Protein AF-A0A7C4ESE2-F1 (afdb_monomer_lite)

Secondary structure (DSSP, 8-state):
-HHHHHHHHHHHHHHHHHHHHHHHHHHHHHHHHHHSS-----HHHHS-THHHHHHH-TT-SS-HHHHHHHHHHHHHHHHHHHHHHHHSTT--HHHHHHHHHHHHHHHHHHHHHHHHHHHHHHHS-HHHHHHHHHHHHHHHTS-TT--S---TT---S----PPPP----PPPP-

Organism: NCBI:txid2358

Sequence (174 aa):
MKSVFWKALLVFSLALNVAVAGTVGWRLWRAQQWLGAPPAPEPSALFSGEAKHALQAPDAPFSRREIQEKRSLIQQKKSEILDMIAAHPGDLTPVQQHIDELLNLQRQMETAALARISKIMAQLPEEKRQQFLAIVKNRACRGPGMMGPCEPGRKGPKGRRMGPDPLFKPPAQE

Radius of gyration: 25.89 Å; chains: 1; bounding box: 77×58×52 Å

pLDDT: mean 70.86, std 18.81, range [37.66, 95.25]

Foldseek 3Di:
DVVVVVVVVVVVVVVVVCVVCVVVVVVVVVVVVVVPDDPPPPVCVLDDPPLVCVVVPPPLPCPPVNLVVLVVVLVVLVVVLVVVCVVPPPDCPVVVVSVVVSVVSVVVSVVSVVVVLVVSLVVDDPVSNVVSVVVVVQVVPADVPRPDGPDPPDDDDDPDPPDDDPPDDDDDDD

Structure (mmCIF, N/CA/C/O backbone):
data_AF-A0A7C4ESE2-F1
#
_entry.id   AF-A0A7C4ESE2-F1
#
loop_
_atom_site.group_PDB
_atom_site.id
_atom_site.type_symbol
_atom_site.label_atom_id
_atom_site.label_alt_id
_atom_site.label_comp_id
_atom_site.label_asym_id
_atom_site.label_entity_id
_atom_site.label_seq_id
_atom_site.pdbx_PDB_ins_code
_atom_site.Cartn_x
_atom_site.Cartn_y
_atom_site.Cartn_z
_atom_site.occupancy
_atom_site.B_iso_or_equiv
_atom_site.auth_seq_id
_atom_site.auth_comp_id
_atom_site.auth_asym_id
_atom_site.auth_atom_id
_atom_site.pdbx_PDB_model_num
ATOM 1 N N . MET A 1 1 ? -59.441 -11.727 -1.695 1.00 59.28 1 MET A N 1
ATOM 2 C CA . MET A 1 1 ? -58.159 -12.387 -2.052 1.00 59.28 1 MET A CA 1
ATOM 3 C C . MET A 1 1 ? -57.612 -11.960 -3.420 1.00 59.28 1 MET A C 1
ATOM 5 O O . MET A 1 1 ? -56.441 -11.618 -3.489 1.00 59.28 1 MET A O 1
ATOM 9 N N . LYS A 1 2 ? -58.425 -11.885 -4.489 1.00 71.62 2 LYS A N 1
ATOM 10 C CA . LYS A 1 2 ? -57.963 -11.500 -5.846 1.00 71.62 2 LYS A CA 1
ATOM 11 C C . LYS A 1 2 ? -57.277 -10.120 -5.925 1.00 71.62 2 LYS A C 1
ATOM 13 O O . LYS A 1 2 ? -56.258 -9.986 -6.586 1.00 71.62 2 LYS A O 1
ATOM 18 N N . SER A 1 3 ? -57.778 -9.110 -5.210 1.00 75.88 3 SER A N 1
ATOM 19 C CA . SER A 1 3 ? -57.208 -7.748 -5.216 1.00 75.88 3 SER A CA 1
ATOM 20 C C . SER A 1 3 ? -55.828 -7.639 -4.556 1.00 75.88 3 SER A C 1
ATOM 22 O O . SER A 1 3 ? -55.029 -6.793 -4.945 1.00 75.88 3 SER A O 1
ATOM 24 N N . VAL A 1 4 ? -55.528 -8.497 -3.578 1.00 86.38 4 VAL A N 1
ATOM 25 C CA . VAL A 1 4 ? -54.215 -8.542 -2.913 1.00 86.38 4 VAL A CA 1
ATOM 26 C C . VAL A 1 4 ? -53.180 -9.178 -3.840 1.00 86.38 4 VAL A C 1
ATOM 28 O O . VAL A 1 4 ? -52.067 -8.675 -3.950 1.00 86.38 4 VAL A O 1
ATOM 31 N N . PHE A 1 5 ? -53.578 -10.216 -4.580 1.00 90.69 5 PHE A N 1
ATOM 32 C CA . PHE A 1 5 ? -52.722 -10.875 -5.565 1.00 90.69 5 PHE A CA 1
ATOM 33 C C . PHE A 1 5 ? -52.301 -9.928 -6.700 1.00 90.69 5 PHE A C 1
ATOM 35 O O . PHE A 1 5 ? -51.121 -9.841 -7.017 1.00 90.69 5 PHE A O 1
ATOM 42 N N . TRP A 1 6 ? -53.232 -9.141 -7.252 1.00 92.56 6 TRP A N 1
ATOM 43 C CA . TRP A 1 6 ? -52.911 -8.151 -8.292 1.00 92.56 6 TRP A CA 1
ATOM 44 C C . TRP A 1 6 ? -51.957 -7.055 -7.808 1.00 92.56 6 TRP A C 1
ATOM 46 O O . TRP A 1 6 ? -51.032 -6.681 -8.526 1.00 92.56 6 TRP A O 1
ATOM 56 N N . LYS A 1 7 ? -52.140 -6.570 -6.574 1.00 92.06 7 LYS A N 1
ATOM 57 C CA .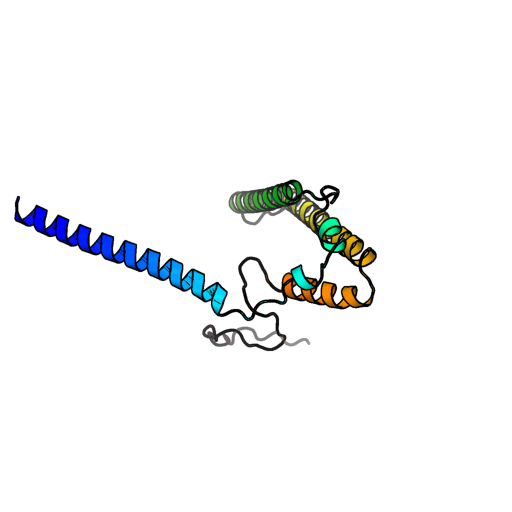 LYS A 1 7 ? -51.220 -5.597 -5.966 1.00 92.06 7 LYS A CA 1
ATOM 58 C C . LYS A 1 7 ? -49.823 -6.193 -5.780 1.00 92.06 7 LYS A C 1
ATOM 60 O O . LYS A 1 7 ? -48.844 -5.540 -6.123 1.00 92.06 7 LYS A O 1
ATOM 65 N N . ALA A 1 8 ? -49.728 -7.436 -5.303 1.00 92.00 8 ALA A N 1
ATOM 66 C CA . ALA A 1 8 ? -48.450 -8.131 -5.155 1.00 92.00 8 ALA A CA 1
ATOM 67 C C . ALA A 1 8 ? -47.745 -8.339 -6.507 1.00 92.00 8 ALA A C 1
ATOM 69 O O . ALA A 1 8 ? -46.546 -8.089 -6.616 1.00 92.00 8 ALA A O 1
ATOM 70 N N . LEU A 1 9 ? -48.494 -8.712 -7.550 1.00 93.56 9 LEU A N 1
ATOM 71 C CA . LEU A 1 9 ? -47.961 -8.900 -8.900 1.00 93.56 9 LEU A CA 1
ATOM 72 C C . LEU A 1 9 ? -47.396 -7.591 -9.483 1.00 93.56 9 LEU A C 1
ATOM 74 O O . LEU A 1 9 ? -46.322 -7.590 -10.083 1.00 93.56 9 LEU A O 1
ATOM 78 N N . LEU A 1 10 ? -48.090 -6.467 -9.267 1.00 93.88 10 LEU A N 1
ATOM 79 C CA . LEU A 1 10 ? -47.642 -5.144 -9.712 1.00 93.88 10 LEU A CA 1
ATOM 80 C C . LEU A 1 10 ? -46.378 -4.681 -8.982 1.00 93.88 10 LEU A C 1
ATOM 82 O O . LEU A 1 10 ? -45.444 -4.206 -9.625 1.00 93.88 10 LEU A O 1
ATOM 86 N N . VAL A 1 11 ? -46.317 -4.856 -7.659 1.00 93.25 11 VAL A N 1
ATOM 87 C CA . VAL A 1 11 ? -45.126 -4.507 -6.868 1.00 93.25 11 VAL A CA 1
ATOM 88 C C . VAL A 1 11 ? -43.927 -5.356 -7.290 1.00 93.25 11 VAL A C 1
ATOM 90 O O . VAL A 1 11 ? -42.827 -4.829 -7.446 1.00 93.25 11 VAL A O 1
ATOM 93 N N . PHE A 1 12 ? -44.138 -6.650 -7.539 1.00 94.06 12 PHE A N 1
ATOM 94 C CA . PHE A 1 12 ? -43.080 -7.550 -7.992 1.00 94.06 12 PHE A CA 1
ATOM 95 C C . PHE A 1 12 ? -42.557 -7.178 -9.387 1.00 94.06 12 PHE A C 1
ATOM 97 O O . PHE A 1 12 ? -41.348 -7.084 -9.588 1.00 94.06 12 PHE A O 1
ATOM 104 N N . SER A 1 13 ? -43.459 -6.890 -10.330 1.00 94.25 13 SER A N 1
ATOM 105 C CA . SER A 1 13 ? -43.109 -6.392 -11.668 1.00 94.25 13 SER A CA 1
ATOM 106 C C . SER A 1 13 ? -42.286 -5.100 -11.600 1.00 94.25 13 SER A C 1
ATOM 108 O O . SER A 1 13 ? -41.257 -4.973 -12.269 1.00 94.25 13 SER A O 1
ATOM 110 N N . LEU A 1 14 ? -42.684 -4.154 -10.745 1.00 95.25 14 LEU A N 1
ATOM 111 C CA . LEU A 1 14 ? -41.966 -2.894 -10.573 1.00 95.25 14 LEU A CA 1
ATOM 112 C C . LEU A 1 14 ? -40.567 -3.110 -9.977 1.00 95.25 14 LEU A C 1
ATOM 114 O O . LEU A 1 14 ? -39.588 -2.575 -10.498 1.00 95.25 14 LEU A O 1
ATOM 118 N N . ALA A 1 15 ? -40.457 -3.927 -8.927 1.00 93.69 15 ALA A N 1
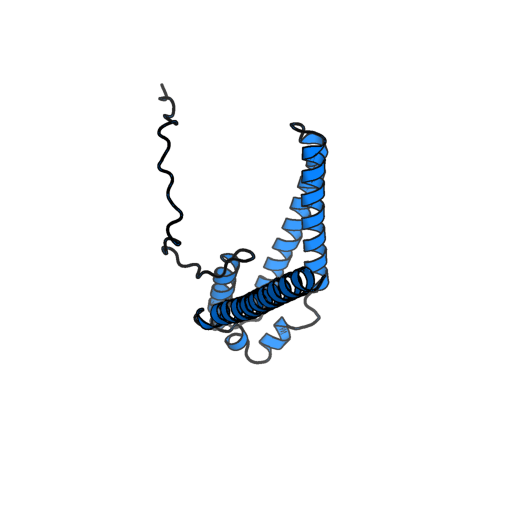ATOM 119 C CA . ALA A 1 15 ? -39.181 -4.243 -8.290 1.00 93.69 15 ALA A CA 1
ATOM 120 C C . ALA A 1 15 ? -38.207 -4.921 -9.265 1.00 93.69 15 ALA A C 1
ATOM 122 O O . ALA A 1 15 ? -37.029 -4.564 -9.310 1.00 93.69 15 ALA A O 1
ATOM 123 N N . LEU A 1 16 ? -38.704 -5.846 -10.093 1.00 94.81 16 LEU A N 1
ATOM 124 C CA . LEU A 1 16 ? -37.897 -6.524 -11.103 1.00 94.81 16 LEU A CA 1
ATOM 125 C C . LEU A 1 16 ? -37.359 -5.538 -12.149 1.00 94.81 16 LEU A C 1
ATOM 127 O O . LEU A 1 16 ? -36.175 -5.574 -12.474 1.00 94.81 16 LEU A O 1
ATOM 131 N N . ASN A 1 17 ? -38.194 -4.614 -12.632 1.00 94.69 17 ASN A N 1
ATOM 132 C CA . ASN A 1 17 ? -37.765 -3.595 -13.591 1.00 94.69 17 ASN A CA 1
ATOM 133 C C . ASN A 1 17 ? -36.701 -2.655 -13.005 1.00 94.69 17 ASN A C 1
ATOM 135 O O . ASN A 1 17 ? -35.705 -2.373 -13.671 1.00 94.69 17 ASN A O 1
ATOM 139 N N . VAL A 1 18 ? -36.860 -2.219 -11.751 1.00 93.62 18 VAL A N 1
ATOM 140 C CA . VAL A 1 18 ? -35.857 -1.383 -11.066 1.00 93.62 18 VAL A CA 1
ATOM 141 C C . VAL A 1 18 ? -34.548 -2.147 -10.867 1.00 93.62 18 VAL A C 1
ATOM 143 O O . VAL A 1 18 ? -33.478 -1.590 -11.107 1.00 93.62 18 VAL A O 1
ATOM 146 N N . ALA A 1 19 ? -34.610 -3.427 -10.492 1.00 92.81 19 ALA A N 1
ATOM 147 C CA . ALA A 1 19 ? -33.423 -4.262 -10.342 1.00 92.81 19 ALA A CA 1
ATOM 148 C C . ALA A 1 19 ? -32.677 -4.421 -11.676 1.00 92.81 19 ALA A C 1
ATOM 150 O O . ALA A 1 19 ? -31.465 -4.211 -11.735 1.00 92.81 19 ALA A O 1
ATOM 151 N N . VAL A 1 20 ? -33.387 -4.721 -12.767 1.00 93.81 20 VAL A N 1
ATOM 152 C CA . VAL A 1 20 ? -32.783 -4.858 -14.102 1.00 93.81 20 VAL A CA 1
ATOM 153 C C . VAL A 1 20 ? -32.185 -3.530 -14.568 1.00 93.81 20 VAL A C 1
ATOM 155 O O . VAL A 1 20 ? -31.016 -3.500 -14.956 1.00 93.81 20 VAL A O 1
ATOM 158 N N . ALA A 1 21 ? -32.924 -2.423 -14.457 1.00 92.00 21 ALA A N 1
ATOM 159 C CA . ALA A 1 21 ? -32.439 -1.093 -14.823 1.00 92.00 21 ALA A CA 1
ATOM 160 C C . ALA A 1 21 ? -31.213 -0.677 -13.995 1.00 92.00 21 ALA A C 1
ATOM 162 O O . ALA A 1 21 ? -30.236 -0.178 -14.550 1.00 92.00 21 ALA A O 1
ATOM 163 N N . GLY A 1 22 ? -31.217 -0.952 -12.688 1.00 90.00 22 GLY A N 1
ATOM 164 C CA . GLY A 1 22 ? -30.077 -0.708 -11.807 1.00 90.00 22 GLY A CA 1
ATOM 165 C C . GLY A 1 22 ? -28.857 -1.547 -12.187 1.00 90.00 22 GLY A C 1
ATOM 166 O O . GLY A 1 22 ? -27.746 -1.028 -12.244 1.00 90.00 22 GLY A O 1
ATOM 167 N N . THR A 1 23 ? -29.049 -2.823 -12.528 1.00 90.69 23 THR A N 1
ATOM 168 C CA . THR A 1 23 ? -27.946 -3.728 -12.891 1.00 90.69 23 THR A CA 1
ATOM 169 C C . THR A 1 23 ? -27.330 -3.358 -14.242 1.00 90.69 23 THR A C 1
ATOM 171 O O . THR A 1 23 ? -26.104 -3.320 -14.383 1.00 90.69 23 THR A O 1
ATOM 174 N N . VAL A 1 24 ? -28.167 -3.051 -15.238 1.00 90.00 24 VAL A N 1
ATOM 175 C CA . VAL A 1 24 ? -27.733 -2.622 -16.575 1.00 90.00 24 VAL A CA 1
ATOM 176 C C . VAL A 1 24 ? -27.100 -1.233 -16.512 1.00 90.00 24 VAL A C 1
ATOM 178 O O . VAL A 1 24 ? -26.008 -1.045 -17.045 1.00 90.00 24 VAL A O 1
ATOM 181 N N . GLY A 1 25 ? -27.716 -0.293 -15.792 1.00 85.88 25 GLY A N 1
ATOM 182 C CA . GLY A 1 25 ? -27.176 1.044 -15.552 1.00 85.88 25 GLY A CA 1
ATOM 183 C C . GLY A 1 25 ? -25.831 1.005 -14.829 1.00 85.88 25 GLY A C 1
ATOM 184 O O . GLY A 1 25 ? -24.887 1.658 -15.263 1.00 85.88 25 GLY A O 1
ATOM 185 N N . TRP A 1 26 ? -25.690 0.166 -13.798 1.00 83.19 26 TRP A N 1
ATOM 186 C CA . TRP A 1 26 ? -24.417 -0.045 -13.107 1.00 83.19 26 TRP A CA 1
ATOM 187 C C . TRP A 1 26 ? -23.356 -0.639 -14.032 1.00 83.19 26 TRP A C 1
ATOM 189 O O . TRP A 1 26 ? -22.213 -0.184 -14.024 1.00 83.19 26 TRP A O 1
ATOM 199 N N . ARG A 1 27 ? -23.706 -1.634 -14.859 1.00 83.69 27 ARG A N 1
ATOM 200 C CA . ARG A 1 27 ? -22.763 -2.208 -15.830 1.00 83.69 27 ARG A CA 1
ATOM 201 C C . ARG A 1 27 ? -22.340 -1.202 -16.893 1.00 83.69 27 ARG A C 1
ATOM 203 O O . ARG A 1 27 ? -21.155 -1.151 -17.198 1.00 83.69 27 ARG A O 1
ATOM 210 N N . LEU A 1 28 ? -23.268 -0.417 -17.433 1.00 81.44 28 LEU A N 1
ATOM 211 C CA . LEU A 1 28 ? -22.978 0.607 -18.438 1.00 81.44 28 LEU A CA 1
ATOM 212 C C . LEU A 1 28 ? -22.137 1.735 -17.852 1.00 81.44 28 LEU A C 1
ATOM 214 O O . LEU A 1 28 ? -21.122 2.093 -18.436 1.00 81.44 28 LEU A O 1
ATOM 218 N N . TRP A 1 29 ? -22.483 2.231 -16.665 1.00 75.62 29 TRP A N 1
ATOM 219 C CA . TRP A 1 29 ? -21.685 3.230 -15.959 1.00 75.62 29 TRP A CA 1
ATOM 220 C C . TRP A 1 29 ? -20.281 2.708 -15.649 1.00 75.62 29 TRP A C 1
ATOM 222 O O . TRP A 1 29 ? -19.286 3.384 -15.915 1.00 75.62 29 TRP A O 1
ATOM 232 N N . ARG A 1 30 ? -20.180 1.460 -15.175 1.00 71.69 30 ARG A N 1
ATOM 233 C CA . ARG A 1 30 ? -18.897 0.792 -14.952 1.00 71.69 30 ARG A CA 1
ATOM 234 C C . ARG A 1 30 ? -18.130 0.591 -16.254 1.00 71.69 30 ARG A C 1
ATOM 236 O O . ARG A 1 30 ? -16.926 0.736 -16.218 1.00 71.69 30 ARG A O 1
ATOM 243 N N . ALA A 1 31 ? -18.765 0.294 -17.384 1.00 66.38 31 ALA A N 1
ATOM 244 C CA . ALA A 1 31 ? -18.086 0.168 -18.677 1.00 66.38 31 ALA A CA 1
ATOM 245 C C . ALA A 1 31 ? -17.637 1.533 -19.232 1.00 66.38 31 ALA A C 1
ATOM 247 O O . ALA A 1 31 ? -16.540 1.665 -19.768 1.00 66.38 31 ALA A O 1
ATOM 248 N N . GLN A 1 32 ? -18.440 2.579 -19.044 1.00 61.72 32 GLN A N 1
ATOM 249 C CA . GLN A 1 32 ? -18.141 3.935 -19.499 1.00 61.72 32 GLN A CA 1
ATOM 250 C C . GLN A 1 32 ? -16.993 4.576 -18.707 1.00 61.72 32 GLN A C 1
ATOM 252 O O . GLN A 1 32 ? -16.196 5.315 -19.284 1.00 61.72 32 GLN A O 1
ATOM 257 N N . GLN A 1 33 ? -16.822 4.218 -17.427 1.00 57.28 33 GLN A N 1
ATOM 258 C CA . GLN A 1 33 ? -15.611 4.552 -16.664 1.00 57.28 33 GLN A CA 1
ATOM 259 C C . GLN A 1 33 ? -14.319 4.017 -17.311 1.00 57.28 33 GLN A C 1
ATOM 261 O O . GLN A 1 33 ? -13.258 4.591 -17.082 1.00 57.28 33 GLN A O 1
ATOM 266 N N . TRP A 1 34 ? -14.391 2.957 -18.125 1.00 50.12 34 TRP A N 1
ATOM 267 C CA . TRP A 1 34 ? -13.229 2.400 -18.833 1.00 50.12 34 TRP A CA 1
ATOM 268 C C . TRP A 1 34 ? -13.044 3.002 -20.229 1.00 50.12 34 TRP A C 1
ATOM 270 O O . TRP A 1 34 ? -11.918 3.070 -20.706 1.00 50.12 34 TRP A O 1
ATOM 280 N N . LEU A 1 35 ? -14.119 3.475 -20.866 1.00 51.62 35 LEU A N 1
ATOM 281 C CA . LEU A 1 35 ? -14.088 4.055 -22.216 1.00 51.62 35 LEU A CA 1
ATOM 282 C C . LEU A 1 35 ? -13.752 5.559 -22.238 1.00 51.62 35 LEU A C 1
ATOM 284 O O . LEU A 1 35 ? -13.316 6.067 -23.264 1.00 51.62 35 LEU A O 1
ATOM 288 N N . GLY A 1 36 ? -13.959 6.279 -21.127 1.00 46.50 36 GLY A N 1
ATOM 289 C CA . GLY A 1 36 ? -13.711 7.726 -21.026 1.00 46.50 36 GLY A CA 1
ATOM 290 C C . GLY A 1 36 ? -12.328 8.126 -20.499 1.00 46.50 36 GLY A C 1
ATOM 291 O O . GLY A 1 36 ? -12.004 9.314 -20.475 1.00 46.50 36 GLY A O 1
ATOM 292 N N . ALA A 1 37 ? -11.509 7.170 -20.058 1.00 47.06 37 ALA A N 1
ATOM 293 C CA . ALA A 1 37 ? -10.121 7.440 -19.712 1.00 47.06 37 ALA A CA 1
ATOM 294 C C . ALA A 1 37 ? -9.278 7.336 -20.993 1.00 47.06 37 ALA A C 1
ATOM 296 O O . ALA A 1 37 ? -9.338 6.290 -21.643 1.00 47.06 37 ALA A O 1
ATOM 297 N N . PRO A 1 38 ? -8.472 8.353 -21.370 1.00 47.41 38 PRO A N 1
ATOM 298 C CA . PRO A 1 38 ? -7.440 8.126 -22.374 1.00 47.41 38 PRO A CA 1
ATOM 299 C C . PRO A 1 38 ? -6.625 6.916 -21.905 1.00 47.41 38 PRO A C 1
ATOM 301 O O . PRO A 1 38 ? -6.338 6.842 -20.700 1.00 47.41 38 PRO A O 1
ATOM 304 N N . PRO A 1 39 ? -6.306 5.952 -22.790 1.00 44.56 39 PRO A N 1
ATOM 305 C CA . PRO A 1 39 ? -5.543 4.785 -22.393 1.00 44.56 39 PRO A CA 1
ATOM 306 C C . PRO A 1 39 ? -4.283 5.303 -21.713 1.00 44.56 39 PRO A C 1
ATOM 308 O O . PRO A 1 39 ? -3.460 5.984 -22.328 1.00 44.56 39 PRO A O 1
ATOM 311 N N . ALA A 1 40 ? -4.171 5.058 -20.404 1.00 47.91 40 ALA A N 1
ATOM 312 C CA . ALA A 1 40 ? -2.912 5.281 -19.723 1.00 47.91 40 ALA A CA 1
ATOM 313 C C . ALA A 1 40 ? -1.878 4.499 -20.538 1.00 47.91 40 ALA A C 1
ATOM 315 O O . ALA A 1 40 ? -2.183 3.349 -20.868 1.00 47.91 40 ALA A O 1
ATOM 316 N N . PRO A 1 41 ? -0.729 5.099 -20.911 1.00 46.00 41 PRO A N 1
ATOM 317 C CA . PRO A 1 41 ? 0.262 4.420 -21.729 1.00 46.00 41 PRO A CA 1
ATOM 318 C C . PRO A 1 41 ? 0.495 3.046 -21.117 1.00 46.00 41 PRO A C 1
ATOM 320 O O . PRO A 1 41 ? 0.883 2.929 -19.949 1.00 46.00 41 PRO A O 1
ATOM 323 N N . GLU A 1 42 ? 0.102 2.023 -21.873 1.00 44.50 42 GLU A N 1
ATOM 324 C CA . GLU A 1 42 ? 0.106 0.648 -21.414 1.00 44.50 42 GLU A CA 1
ATOM 325 C C . GLU A 1 42 ? 1.532 0.357 -20.923 1.00 44.50 42 GLU A C 1
ATOM 327 O O . GLU A 1 42 ? 2.478 0.452 -21.712 1.00 44.50 42 GLU A O 1
ATOM 332 N N . PRO A 1 43 ? 1.740 -0.002 -19.641 1.00 49.31 43 PRO A N 1
ATOM 333 C CA . PRO A 1 43 ? 3.068 -0.396 -19.157 1.00 49.31 43 PRO A CA 1
ATOM 334 C C . PRO A 1 43 ? 3.624 -1.563 -19.994 1.00 49.31 43 PRO A C 1
ATOM 336 O O . PRO A 1 43 ? 4.831 -1.762 -20.086 1.00 49.31 43 PRO A O 1
ATOM 339 N N . SER A 1 44 ? 2.738 -2.302 -20.660 1.00 49.66 44 SER A N 1
ATOM 340 C CA . SER A 1 44 ? 2.999 -3.351 -21.636 1.00 49.66 44 SER A CA 1
ATOM 341 C C . SER A 1 44 ? 3.893 -2.921 -22.802 1.00 49.66 44 SER A C 1
ATOM 343 O O . SER A 1 44 ? 4.585 -3.786 -23.336 1.00 49.66 44 SER A O 1
ATOM 345 N N . ALA A 1 45 ? 3.879 -1.642 -23.195 1.00 48.59 45 ALA A N 1
ATOM 346 C CA . ALA A 1 45 ? 4.698 -1.111 -24.288 1.00 48.59 45 ALA A CA 1
ATOM 347 C C . ALA A 1 45 ? 6.130 -0.770 -23.837 1.00 48.59 45 ALA A C 1
ATOM 349 O O . ALA A 1 45 ? 7.077 -0.897 -24.609 1.00 48.59 45 ALA A O 1
ATOM 350 N N . LEU A 1 46 ? 6.312 -0.407 -22.562 1.00 52.06 46 LEU A N 1
ATOM 351 C CA . LEU A 1 46 ? 7.635 -0.174 -21.971 1.00 52.06 46 LEU A CA 1
ATOM 352 C C . LEU A 1 46 ? 8.437 -1.458 -21.819 1.00 52.06 46 LEU A C 1
ATOM 354 O O . LEU A 1 46 ? 9.640 -1.501 -22.090 1.00 52.06 46 LEU A O 1
ATOM 358 N N . PHE A 1 47 ? 7.743 -2.513 -21.411 1.00 56.12 47 PHE A N 1
ATOM 359 C CA . PHE A 1 47 ? 8.315 -3.821 -21.162 1.00 56.12 47 PHE A CA 1
ATOM 360 C C . PHE A 1 47 ? 8.025 -4.736 -22.358 1.00 56.12 47 PHE A C 1
ATOM 362 O O . PHE A 1 47 ? 7.091 -5.531 -22.350 1.00 56.12 47 PHE A O 1
ATOM 369 N N . SER A 1 48 ? 8.795 -4.598 -23.432 1.00 52.28 48 SER A N 1
ATOM 370 C CA . SER A 1 48 ? 8.825 -5.559 -24.541 1.00 52.28 48 SER A CA 1
ATOM 371 C C . SER A 1 48 ? 9.860 -6.655 -24.241 1.00 52.28 48 SER A C 1
ATOM 373 O O . SER A 1 48 ? 10.961 -6.336 -23.798 1.00 52.28 48 SER A O 1
ATOM 375 N N . GLY A 1 49 ? 9.526 -7.930 -24.471 1.00 61.66 49 GLY A N 1
ATOM 376 C CA . GLY A 1 49 ? 10.472 -9.052 -24.351 1.00 61.66 49 GLY A CA 1
ATOM 377 C C . GLY A 1 49 ? 10.944 -9.364 -22.922 1.00 61.66 49 GLY A C 1
ATOM 378 O O . GLY A 1 49 ? 10.148 -9.397 -21.984 1.00 61.66 49 GLY A O 1
ATOM 379 N N . GLU A 1 50 ? 12.245 -9.601 -22.753 1.00 49.66 50 GLU A N 1
ATOM 380 C CA . GLU A 1 50 ? 12.899 -10.109 -21.531 1.00 49.66 50 GLU A CA 1
ATOM 381 C C . GLU A 1 50 ? 12.609 -9.287 -20.262 1.00 49.66 50 GLU A C 1
ATOM 383 O O . GLU A 1 50 ? 12.474 -9.844 -19.172 1.00 49.66 50 GLU A O 1
ATOM 388 N N . ALA A 1 51 ? 12.388 -7.975 -20.390 1.00 51.94 51 ALA A N 1
ATOM 389 C CA . ALA A 1 51 ? 12.020 -7.118 -19.262 1.00 51.94 51 ALA A CA 1
ATOM 390 C C . ALA A 1 51 ? 10.647 -7.483 -18.658 1.00 51.94 51 ALA A C 1
ATOM 392 O O . ALA A 1 51 ? 10.461 -7.390 -17.446 1.00 51.94 51 ALA A O 1
ATOM 393 N N . LYS A 1 52 ? 9.684 -7.957 -19.467 1.00 55.06 52 LYS A N 1
ATOM 394 C CA . LYS A 1 52 ? 8.395 -8.478 -18.965 1.00 55.06 52 LYS A CA 1
ATOM 395 C C . LYS A 1 52 ? 8.600 -9.740 -18.130 1.00 55.06 52 LYS A C 1
ATOM 397 O O . LYS A 1 52 ? 7.947 -9.881 -17.098 1.00 55.06 52 LYS A O 1
ATOM 402 N N . HIS A 1 53 ? 9.514 -10.612 -18.552 1.00 52.38 53 HIS A N 1
ATOM 403 C CA . HIS A 1 53 ? 9.862 -11.829 -17.822 1.00 52.38 53 HIS A CA 1
ATOM 404 C C . HIS A 1 53 ? 10.618 -11.518 -16.528 1.00 52.38 53 HIS A C 1
ATOM 406 O O . HIS A 1 53 ? 10.288 -12.103 -15.507 1.00 52.38 53 HIS A O 1
ATOM 412 N N . ALA A 1 54 ? 11.517 -10.530 -16.511 1.00 52.03 54 ALA A N 1
ATOM 413 C CA . ALA A 1 54 ? 12.186 -10.076 -15.287 1.00 52.03 54 ALA A CA 1
ATOM 414 C C . ALA A 1 54 ? 11.218 -9.435 -14.266 1.00 52.03 54 ALA A C 1
ATOM 416 O O . ALA A 1 54 ? 11.383 -9.585 -13.056 1.00 52.03 54 ALA A O 1
ATOM 417 N N . LEU A 1 55 ? 10.162 -8.761 -14.739 1.00 53.03 55 LEU A N 1
ATOM 418 C CA . LEU A 1 55 ? 9.106 -8.184 -13.893 1.00 53.03 55 LEU A CA 1
ATOM 419 C C . LEU A 1 55 ? 8.076 -9.203 -13.386 1.00 53.03 55 LEU A C 1
ATOM 421 O O . LEU A 1 55 ? 7.465 -8.967 -12.336 1.00 53.03 55 LEU A O 1
ATOM 425 N N . GLN A 1 56 ? 7.864 -10.290 -14.132 1.00 50.94 56 GLN A N 1
ATOM 426 C CA . GLN A 1 56 ? 6.979 -11.408 -13.780 1.00 50.94 56 GLN A CA 1
ATOM 427 C C . GLN A 1 56 ? 7.723 -12.597 -13.161 1.00 50.94 56 GLN A C 1
ATOM 429 O O . GLN A 1 56 ? 7.071 -13.567 -12.777 1.00 50.94 56 GLN A O 1
ATOM 434 N N . ALA A 1 57 ? 9.052 -12.522 -13.050 1.00 48.16 57 ALA A N 1
ATOM 435 C CA . ALA A 1 57 ? 9.877 -13.590 -12.515 1.00 48.16 57 ALA A CA 1
ATOM 436 C C . ALA A 1 57 ? 9.385 -13.981 -11.107 1.00 48.16 57 ALA A C 1
ATOM 438 O O . ALA A 1 57 ? 9.219 -13.098 -10.255 1.00 48.16 57 ALA A O 1
ATOM 439 N N . PRO A 1 58 ? 9.159 -15.283 -10.849 1.00 47.53 58 PRO A N 1
ATOM 440 C CA . PRO A 1 58 ? 8.765 -15.801 -9.538 1.00 47.53 58 PRO A CA 1
ATOM 441 C C . PRO A 1 58 ? 9.748 -15.432 -8.418 1.00 47.53 58 PRO A C 1
ATOM 443 O O . PRO A 1 58 ? 9.341 -15.337 -7.265 1.00 47.53 58 PRO A O 1
ATOM 446 N N . ASP A 1 59 ? 11.004 -15.138 -8.772 1.00 46.53 59 ASP A N 1
ATOM 447 C CA . ASP A 1 59 ? 1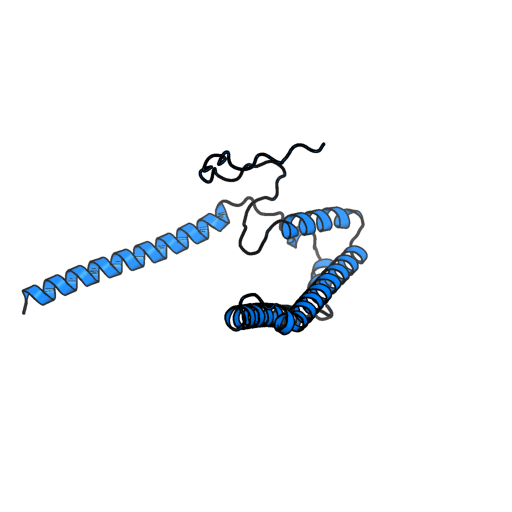2.100 -14.766 -7.865 1.00 46.53 59 ASP A CA 1
ATOM 448 C C . ASP A 1 59 ? 12.075 -13.296 -7.415 1.00 46.53 59 ASP A C 1
ATOM 450 O O . ASP A 1 59 ? 13.065 -12.754 -6.910 1.00 46.53 59 ASP A O 1
ATOM 454 N N . ALA A 1 60 ? 10.954 -12.594 -7.602 1.00 51.44 60 ALA A N 1
ATOM 455 C CA . ALA A 1 60 ? 10.729 -11.358 -6.872 1.00 51.44 60 ALA A CA 1
ATOM 456 C C . ALA A 1 60 ? 10.610 -11.721 -5.377 1.00 51.44 60 ALA A C 1
ATOM 458 O O . ALA A 1 60 ? 9.640 -12.385 -5.012 1.00 51.44 60 ALA A O 1
ATOM 459 N N . PRO A 1 61 ? 11.512 -11.252 -4.489 1.00 49.38 61 PRO A N 1
ATOM 460 C CA . PRO A 1 61 ? 11.519 -11.595 -3.056 1.00 49.38 61 PRO A CA 1
ATOM 461 C C . PRO A 1 61 ? 10.331 -10.995 -2.275 1.00 49.38 61 PRO A C 1
ATOM 463 O O . PRO A 1 61 ? 10.386 -10.857 -1.066 1.00 49.38 61 PRO A O 1
ATOM 466 N N . PHE A 1 62 ? 9.280 -10.589 -2.987 1.00 57.34 62 PHE A N 1
ATOM 467 C CA . PHE A 1 62 ? 8.028 -10.026 -2.512 1.00 57.34 62 PHE A CA 1
ATOM 468 C C . PHE A 1 62 ? 6.908 -10.671 -3.327 1.00 57.34 62 PHE A C 1
ATOM 470 O O . PHE A 1 62 ? 6.424 -10.119 -4.327 1.00 57.34 62 PHE A O 1
ATOM 477 N N . SER A 1 63 ? 6.532 -11.886 -2.929 1.00 63.44 63 SER A N 1
ATOM 478 C CA . SER A 1 63 ? 5.389 -12.582 -3.513 1.00 63.44 63 SER A CA 1
ATOM 479 C C . SER A 1 63 ? 4.140 -11.716 -3.343 1.00 63.44 63 SER A C 1
ATOM 481 O O . SER A 1 63 ? 3.965 -11.038 -2.328 1.00 63.44 63 SER A O 1
ATOM 483 N N . ARG A 1 64 ? 3.228 -11.731 -4.325 1.00 66.75 64 ARG A N 1
ATOM 484 C CA . ARG A 1 64 ? 1.938 -11.021 -4.203 1.00 66.75 64 ARG A CA 1
ATOM 485 C C . ARG A 1 64 ? 1.209 -11.385 -2.904 1.00 66.75 64 ARG A C 1
ATOM 487 O O . ARG A 1 64 ? 0.529 -10.528 -2.350 1.00 66.75 64 ARG A O 1
ATOM 494 N N . ARG A 1 65 ? 1.398 -12.622 -2.427 1.00 72.69 65 ARG A N 1
ATOM 495 C CA . ARG A 1 65 ? 0.862 -13.121 -1.155 1.00 72.69 65 ARG A CA 1
ATOM 496 C C . ARG A 1 65 ? 1.431 -12.368 0.043 1.00 72.69 65 ARG A C 1
ATOM 498 O O . ARG A 1 65 ? 0.656 -11.831 0.815 1.00 72.69 65 ARG A O 1
ATOM 505 N N . GLU A 1 66 ? 2.746 -12.194 0.118 1.00 74.81 66 GLU A N 1
ATOM 506 C CA . GLU A 1 66 ? 3.398 -11.486 1.228 1.00 74.81 66 GLU A CA 1
ATOM 507 C C . GLU A 1 66 ? 2.974 -10.007 1.306 1.00 74.81 66 GLU A C 1
ATOM 509 O O . GLU A 1 66 ? 2.720 -9.473 2.384 1.00 74.81 66 GLU A O 1
ATOM 514 N N . ILE A 1 67 ? 2.822 -9.330 0.159 1.00 76.44 67 ILE A N 1
ATOM 515 C CA . ILE A 1 67 ? 2.288 -7.954 0.128 1.00 76.44 67 ILE A CA 1
ATOM 516 C C . ILE A 1 67 ? 0.842 -7.925 0.626 1.00 76.44 67 ILE A C 1
ATOM 518 O O . ILE A 1 67 ? 0.443 -6.995 1.326 1.00 76.44 67 ILE A O 1
ATOM 522 N N . GLN A 1 68 ? 0.040 -8.909 0.226 1.00 78.94 68 GLN A N 1
ATOM 523 C CA . GLN A 1 68 ? -1.357 -8.996 0.623 1.00 78.94 68 GLN A CA 1
ATOM 524 C C . GLN A 1 68 ? -1.491 -9.285 2.124 1.00 78.94 68 GLN A C 1
ATOM 526 O O . GLN A 1 68 ? -2.282 -8.615 2.780 1.00 78.94 68 GLN A O 1
ATOM 531 N N . GLU A 1 69 ? -0.667 -10.180 2.664 1.00 84.38 69 GLU A N 1
ATOM 532 C CA . GLU A 1 69 ? -0.588 -10.511 4.091 1.00 84.38 69 GLU A CA 1
ATOM 533 C C . GLU A 1 69 ? -0.150 -9.306 4.932 1.00 84.38 69 GLU A C 1
ATOM 535 O O . GLU A 1 69 ? -0.808 -8.950 5.910 1.00 84.38 69 GLU A O 1
ATOM 540 N N . LYS A 1 70 ? 0.904 -8.589 4.517 1.00 82.81 70 LYS A N 1
ATOM 541 C CA . LYS A 1 70 ? 1.328 -7.357 5.207 1.00 82.81 70 LYS A CA 1
ATOM 542 C C . LYS A 1 70 ? 0.251 -6.275 5.151 1.00 82.81 70 LYS A C 1
ATOM 544 O O . LYS A 1 70 ? 0.025 -5.577 6.136 1.00 82.81 70 LYS A O 1
ATOM 549 N N . ARG A 1 71 ? -0.477 -6.157 4.033 1.00 84.25 71 ARG A N 1
ATOM 550 C CA . ARG A 1 71 ? -1.620 -5.235 3.926 1.00 84.25 71 ARG A CA 1
ATOM 551 C C . ARG A 1 71 ? -2.767 -5.618 4.854 1.00 84.25 71 ARG A C 1
ATOM 553 O O . ARG A 1 71 ? -3.336 -4.716 5.462 1.00 84.25 71 ARG A O 1
ATOM 560 N N . SER A 1 72 ? -3.114 -6.901 4.968 1.00 86.44 72 SER A N 1
ATOM 561 C CA . SER A 1 72 ? -4.152 -7.337 5.911 1.00 86.44 72 SER A CA 1
ATOM 562 C C . SER A 1 72 ? -3.732 -7.087 7.355 1.00 86.44 72 SER A C 1
ATOM 564 O O . SER A 1 72 ? -4.531 -6.551 8.113 1.00 86.44 72 SER A O 1
ATOM 566 N N . LEU A 1 73 ? -2.470 -7.354 7.704 1.00 87.25 73 LEU A N 1
ATOM 567 C CA . LEU A 1 73 ? -1.930 -7.072 9.037 1.00 87.25 73 LEU A CA 1
ATOM 568 C C . LEU A 1 73 ? -1.985 -5.577 9.377 1.00 87.25 73 LEU A C 1
ATOM 570 O O . LEU A 1 73 ? -2.406 -5.208 10.467 1.00 87.25 73 LEU A O 1
ATOM 574 N N . ILE A 1 74 ? -1.634 -4.701 8.429 1.00 87.94 74 ILE A N 1
ATOM 575 C CA . ILE A 1 74 ? -1.757 -3.245 8.599 1.00 87.94 74 ILE A CA 1
ATOM 576 C C . ILE A 1 74 ? -3.214 -2.832 8.840 1.00 87.94 74 ILE A C 1
ATOM 578 O O . ILE A 1 74 ? -3.466 -1.967 9.676 1.00 87.94 74 ILE A O 1
ATOM 582 N N . GLN A 1 75 ? -4.173 -3.407 8.108 1.00 87.88 75 GLN A N 1
ATOM 583 C CA . GLN A 1 75 ? -5.593 -3.089 8.300 1.00 87.88 75 GLN A CA 1
ATOM 584 C C . GLN A 1 75 ? -6.100 -3.576 9.656 1.00 87.88 75 GLN A C 1
ATOM 586 O O . GLN A 1 75 ? -6.779 -2.827 10.351 1.00 87.88 75 GLN A O 1
ATOM 591 N N . GLN A 1 76 ? -5.709 -4.783 10.056 1.00 89.19 76 GLN A N 1
ATOM 592 C CA . GLN A 1 76 ? -6.057 -5.344 11.354 1.00 89.19 76 GLN A CA 1
ATOM 593 C C . GLN A 1 76 ? -5.478 -4.509 12.506 1.00 89.19 76 GLN A C 1
ATOM 595 O O . GLN A 1 76 ? -6.195 -4.144 13.430 1.00 89.19 76 GLN A O 1
ATOM 600 N N . LYS A 1 77 ? -4.203 -4.112 12.431 1.00 87.25 77 LYS A N 1
ATOM 601 C CA . LYS A 1 77 ? -3.593 -3.247 13.453 1.00 87.25 77 LYS A CA 1
ATOM 602 C C . LYS A 1 77 ? -4.268 -1.880 13.530 1.00 87.25 77 LYS A C 1
ATOM 604 O O . LYS A 1 77 ? -4.427 -1.339 14.618 1.00 87.25 77 LYS A O 1
ATOM 609 N N . LYS A 1 78 ? -4.711 -1.326 12.395 1.00 89.00 78 LYS A N 1
ATOM 610 C CA . LYS A 1 78 ? -5.498 -0.085 12.381 1.00 89.00 78 LYS A CA 1
ATOM 611 C C . LYS A 1 78 ? -6.844 -0.246 13.083 1.00 89.00 78 LYS A C 1
ATOM 613 O O . LYS A 1 78 ? -7.212 0.662 13.818 1.00 89.00 78 LYS A O 1
ATOM 618 N N . SER A 1 79 ? -7.561 -1.353 12.878 1.00 90.12 79 SER A N 1
ATOM 619 C CA . SER A 1 79 ? -8.811 -1.593 13.610 1.00 90.12 79 SER A CA 1
ATOM 620 C C . SER A 1 79 ? -8.560 -1.796 15.102 1.00 90.12 79 SER A C 1
ATOM 622 O O . SER A 1 79 ? -9.217 -1.143 15.897 1.00 90.12 79 SER A O 1
ATOM 624 N N . GLU A 1 80 ? -7.543 -2.578 15.483 1.00 88.44 80 GLU A N 1
ATOM 625 C CA . GLU A 1 80 ? -7.171 -2.782 16.894 1.00 88.44 80 GLU A CA 1
ATOM 626 C C . GLU A 1 80 ? -6.845 -1.456 17.602 1.00 88.44 80 GLU A C 1
ATOM 628 O O . GLU A 1 80 ? -7.293 -1.216 18.719 1.00 88.44 80 GLU A O 1
ATOM 633 N N . ILE A 1 81 ? -6.106 -0.561 16.936 1.00 89.00 81 ILE A N 1
ATOM 634 C CA . ILE A 1 81 ? -5.820 0.796 17.429 1.00 89.00 81 ILE A CA 1
ATOM 635 C C . ILE A 1 81 ? -7.111 1.584 17.665 1.00 89.00 81 ILE A C 1
ATOM 637 O O . ILE A 1 81 ? -7.247 2.227 18.703 1.00 89.00 81 ILE A O 1
ATOM 641 N N . LEU A 1 82 ? -8.060 1.538 16.727 1.00 90.56 82 LEU A N 1
ATOM 642 C CA . LEU A 1 82 ? -9.340 2.234 16.874 1.00 90.56 82 LEU A CA 1
ATOM 643 C C . LEU A 1 82 ? -10.175 1.657 18.022 1.00 90.56 82 LEU A C 1
ATOM 645 O O . LEU A 1 82 ? -10.762 2.428 18.778 1.00 90.56 82 LEU A O 1
ATOM 649 N N . ASP A 1 83 ? -10.178 0.335 18.187 1.00 90.06 83 ASP A N 1
ATOM 650 C CA . ASP A 1 83 ? -10.892 -0.340 19.272 1.00 90.06 83 ASP A CA 1
ATOM 651 C C . ASP A 1 83 ? -10.298 0.028 20.643 1.00 90.06 83 ASP A C 1
ATOM 653 O O . ASP A 1 83 ? -11.037 0.315 21.584 1.00 90.06 83 ASP A O 1
ATOM 657 N N . MET A 1 84 ? -8.968 0.114 20.756 1.00 87.06 84 MET A N 1
ATOM 658 C CA . MET A 1 84 ? -8.305 0.553 21.991 1.00 87.06 84 MET A CA 1
ATOM 659 C C . MET A 1 84 ? -8.543 2.033 22.299 1.00 87.06 84 MET A C 1
ATOM 661 O O . MET A 1 84 ? -8.762 2.381 23.457 1.00 87.06 84 MET A O 1
ATOM 665 N N . ILE A 1 85 ? -8.554 2.903 21.283 1.00 88.69 85 ILE A N 1
ATOM 666 C CA . ILE A 1 85 ? -8.914 4.320 21.457 1.00 88.69 85 ILE A CA 1
ATOM 667 C C . ILE A 1 85 ? -10.368 4.447 21.928 1.00 88.69 85 ILE A C 1
ATOM 669 O O . ILE A 1 85 ? -10.668 5.282 22.780 1.00 88.69 85 ILE A O 1
ATOM 673 N N . ALA A 1 86 ? -11.273 3.620 21.397 1.00 89.50 86 ALA A N 1
ATOM 674 C CA . ALA A 1 86 ? -12.666 3.593 21.831 1.00 89.50 86 ALA A CA 1
ATOM 675 C C . ALA A 1 86 ? -12.816 3.087 23.277 1.00 89.50 86 ALA A C 1
ATOM 677 O O . ALA A 1 86 ? -13.663 3.595 24.010 1.00 89.50 86 ALA A O 1
ATOM 678 N N . ALA A 1 87 ? -11.991 2.122 23.698 1.00 88.69 87 ALA A N 1
ATOM 679 C CA . ALA A 1 87 ? -11.975 1.599 25.065 1.00 88.69 87 ALA A CA 1
ATOM 680 C C . ALA A 1 87 ? -11.363 2.579 26.086 1.00 88.69 87 ALA A C 1
ATOM 682 O O . ALA A 1 87 ? -11.819 2.637 27.229 1.00 88.69 87 ALA A O 1
ATOM 683 N N . HIS A 1 88 ? -10.360 3.364 25.677 1.00 85.06 88 HIS A N 1
ATOM 684 C CA . HIS A 1 88 ? -9.627 4.302 26.533 1.00 85.06 88 HIS A CA 1
ATOM 685 C C . HIS A 1 88 ? -9.539 5.703 25.900 1.00 85.06 88 HIS A C 1
ATOM 687 O O . HIS A 1 88 ? -8.471 6.137 25.458 1.00 85.06 88 HIS A O 1
ATOM 693 N N . PRO A 1 89 ? -10.655 6.452 25.840 1.00 83.81 89 PRO A 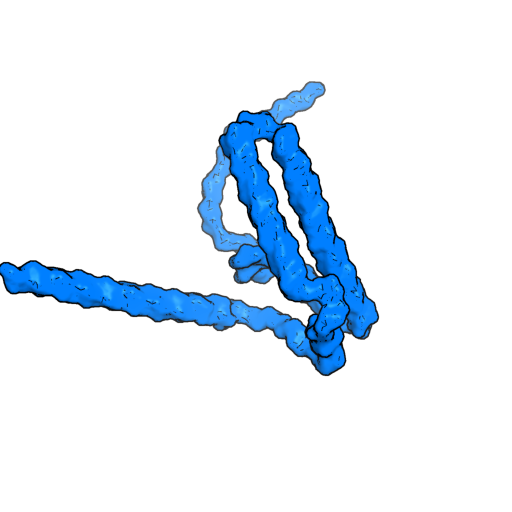N 1
ATOM 694 C CA . PRO A 1 89 ? -10.664 7.765 25.212 1.00 83.81 89 PRO A CA 1
ATOM 695 C C . PRO A 1 89 ? -9.772 8.750 25.981 1.00 83.81 89 PRO A C 1
ATOM 697 O O . PRO A 1 89 ? -9.982 9.006 27.164 1.00 83.81 89 PRO A O 1
ATOM 700 N N . GLY A 1 90 ? -8.793 9.334 25.288 1.00 82.88 90 GLY A N 1
ATOM 701 C CA . GLY A 1 90 ? -7.884 10.345 25.843 1.00 82.88 90 GLY A CA 1
ATOM 702 C C . GLY A 1 90 ? -6.584 9.798 26.440 1.00 82.88 90 GLY A C 1
ATOM 703 O O . GLY A 1 90 ? -5.686 10.594 26.703 1.00 82.88 90 GLY A O 1
ATOM 704 N N . ASP A 1 91 ? -6.443 8.476 26.582 1.00 86.94 91 ASP A N 1
ATOM 705 C CA . ASP A 1 91 ? -5.183 7.833 26.965 1.00 86.94 91 ASP A CA 1
ATOM 706 C C . ASP A 1 91 ? -4.615 7.028 25.790 1.00 86.94 91 ASP A C 1
ATOM 708 O O . ASP A 1 91 ? -5.131 5.979 25.407 1.00 86.94 91 ASP A O 1
ATOM 712 N N . LEU A 1 92 ? -3.539 7.544 25.194 1.00 85.56 92 LEU A N 1
ATOM 713 C CA . LEU A 1 92 ? -2.856 6.903 24.066 1.00 85.56 92 LEU A CA 1
ATOM 714 C C . LEU A 1 92 ? -1.719 5.973 24.508 1.00 85.56 92 LEU A C 1
ATOM 716 O O . LEU A 1 92 ? -1.193 5.227 23.684 1.00 85.56 92 LEU A O 1
ATOM 720 N N . THR A 1 93 ? -1.367 5.969 25.795 1.00 87.69 93 THR A N 1
ATOM 721 C CA . THR A 1 93 ? -0.314 5.117 26.364 1.00 87.69 93 THR A CA 1
ATOM 722 C C . THR A 1 93 ? -0.498 3.627 26.040 1.00 87.69 93 THR A C 1
ATOM 724 O O . THR A 1 93 ? 0.468 3.017 25.577 1.00 87.69 93 THR A O 1
ATOM 727 N N . PRO A 1 94 ? -1.699 3.019 26.181 1.00 82.69 94 PRO A N 1
ATOM 728 C CA . PRO A 1 94 ? -1.894 1.607 25.830 1.00 82.69 94 PRO A CA 1
ATOM 729 C C . PRO A 1 94 ? -1.828 1.345 24.318 1.00 82.69 94 PRO A C 1
ATOM 731 O O . PRO A 1 94 ? -1.587 0.220 23.887 1.00 82.69 94 PRO A O 1
ATOM 734 N N . VAL A 1 95 ? -2.017 2.379 23.496 1.00 87.94 95 VAL A N 1
ATOM 735 C CA . VAL A 1 95 ? -2.076 2.272 22.031 1.00 87.94 95 VAL A CA 1
ATOM 736 C C . VAL A 1 95 ? -0.699 2.498 21.392 1.00 87.94 95 VAL A C 1
ATOM 738 O O . VAL A 1 95 ? -0.456 2.062 20.265 1.00 87.94 95 VAL A O 1
ATOM 741 N N . GLN A 1 96 ? 0.227 3.133 22.116 1.00 88.06 96 GLN A N 1
ATOM 742 C CA . GLN A 1 96 ? 1.537 3.557 21.619 1.00 88.06 96 GLN A CA 1
ATOM 743 C C . GLN A 1 96 ? 2.334 2.404 20.990 1.00 88.06 96 GLN A C 1
ATOM 745 O O . GLN A 1 96 ? 2.818 2.524 19.866 1.00 88.06 96 GLN A O 1
ATOM 750 N N . GLN A 1 97 ? 2.384 1.249 21.660 1.00 88.00 97 GLN A N 1
ATOM 751 C CA . GLN A 1 97 ? 3.086 0.070 21.147 1.00 88.00 97 GLN A CA 1
ATOM 752 C C . GLN A 1 97 ? 2.486 -0.430 19.820 1.00 88.00 97 GLN A C 1
ATOM 754 O O . GLN A 1 97 ? 3.217 -0.778 18.893 1.00 88.00 97 GLN A O 1
ATOM 759 N N . HIS A 1 98 ? 1.157 -0.421 19.684 1.00 85.94 98 HIS A N 1
ATOM 760 C CA . HIS A 1 98 ? 0.496 -0.841 18.445 1.00 85.94 98 HIS A CA 1
ATOM 761 C C . HIS A 1 98 ? 0.744 0.145 17.297 1.00 85.94 98 HIS A C 1
ATOM 763 O O . HIS A 1 98 ? 0.841 -0.270 16.139 1.00 85.94 98 HIS A O 1
ATOM 769 N N . ILE A 1 99 ? 0.871 1.440 17.602 1.00 88.56 99 ILE A N 1
ATOM 770 C CA . ILE A 1 99 ? 1.255 2.462 16.622 1.00 88.56 99 ILE A CA 1
ATOM 771 C C . ILE A 1 99 ? 2.679 2.204 16.120 1.00 88.56 99 ILE A C 1
ATOM 773 O O . ILE A 1 99 ? 2.901 2.212 14.909 1.00 88.56 99 ILE A O 1
ATOM 777 N N . ASP A 1 100 ? 3.625 1.916 17.012 1.00 90.81 100 ASP A N 1
ATOM 778 C CA . ASP A 1 100 ? 5.012 1.632 16.629 1.00 90.81 100 ASP A CA 1
ATOM 779 C C . ASP A 1 100 ? 5.118 0.377 15.751 1.00 90.81 100 ASP A C 1
ATOM 781 O O . ASP A 1 100 ? 5.801 0.378 14.721 1.00 90.81 100 ASP A O 1
ATOM 785 N N . GLU A 1 101 ? 4.377 -0.679 16.095 1.00 88.94 101 GLU A N 1
ATOM 786 C CA . GLU A 1 101 ? 4.270 -1.891 15.276 1.00 88.94 101 GLU A CA 1
ATOM 787 C C . GLU A 1 101 ? 3.678 -1.596 13.889 1.00 88.94 101 GLU A C 1
ATOM 789 O O . GLU A 1 101 ? 4.205 -2.054 12.869 1.00 88.94 101 GLU A O 1
ATOM 794 N N . LEU A 1 102 ? 2.614 -0.788 13.828 1.00 88.75 102 LEU A N 1
ATOM 795 C CA . LEU A 1 102 ? 1.994 -0.365 12.574 1.00 88.75 102 LEU A CA 1
ATOM 796 C C . LEU A 1 102 ? 2.980 0.415 11.691 1.00 88.75 102 LEU A C 1
ATOM 798 O O . LEU A 1 102 ? 3.061 0.161 10.484 1.00 88.75 102 LEU A O 1
ATOM 802 N N . LEU A 1 103 ? 3.733 1.350 12.273 1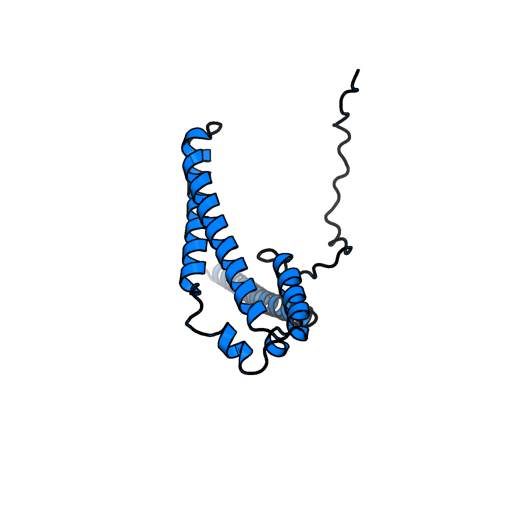.00 90.38 103 LEU A N 1
ATOM 803 C CA . LEU A 1 103 ? 4.743 2.136 11.563 1.00 90.38 103 LEU A CA 1
ATOM 804 C C . LEU A 1 103 ? 5.893 1.259 11.068 1.00 90.38 103 LEU A C 1
ATOM 806 O O . LEU A 1 103 ? 6.373 1.447 9.949 1.00 90.38 103 LEU A O 1
ATOM 810 N N . ASN A 1 104 ? 6.310 0.268 11.856 1.00 91.12 104 ASN A N 1
ATOM 811 C CA . ASN A 1 104 ? 7.337 -0.680 11.441 1.00 91.12 104 ASN A CA 1
ATOM 812 C C . ASN A 1 104 ? 6.877 -1.517 10.235 1.00 91.12 104 ASN A C 1
ATOM 814 O O . ASN A 1 104 ? 7.608 -1.638 9.250 1.00 91.12 104 ASN A O 1
ATOM 818 N N . LEU A 1 105 ? 5.641 -2.027 10.256 1.00 86.81 105 LEU A N 1
ATOM 819 C CA . LEU A 1 105 ? 5.062 -2.768 9.128 1.00 86.81 105 LEU A CA 1
ATOM 820 C C . LEU A 1 105 ? 4.975 -1.914 7.854 1.00 86.81 105 LEU A C 1
ATOM 822 O O . LEU A 1 105 ? 5.314 -2.384 6.764 1.00 86.81 105 LEU A O 1
ATOM 826 N N . GLN A 1 106 ? 4.558 -0.652 7.981 1.00 87.12 106 GLN A N 1
ATOM 827 C CA . GLN A 1 106 ? 4.517 0.285 6.854 1.00 87.12 106 GLN A CA 1
ATOM 828 C C . GLN A 1 106 ? 5.915 0.559 6.299 1.00 87.12 106 GLN A C 1
ATOM 830 O O . GLN A 1 106 ? 6.125 0.430 5.092 1.00 87.12 106 GLN A O 1
ATOM 835 N N . ARG A 1 107 ? 6.889 0.834 7.175 1.00 89.81 107 ARG A N 1
ATOM 836 C CA . ARG A 1 107 ? 8.287 1.053 6.790 1.00 89.81 107 ARG A CA 1
ATOM 837 C C . ARG A 1 107 ? 8.840 -0.139 6.015 1.00 89.81 107 ARG A C 1
ATOM 839 O O . ARG A 1 107 ? 9.395 0.045 4.937 1.00 89.81 107 ARG A O 1
ATOM 846 N N . GLN A 1 108 ? 8.639 -1.361 6.509 1.00 86.12 108 GLN A N 1
ATOM 847 C CA . GLN A 1 108 ? 9.090 -2.575 5.820 1.00 86.12 108 GLN A CA 1
ATOM 848 C C . GLN A 1 108 ? 8.491 -2.698 4.414 1.00 86.12 108 GLN A C 1
ATOM 850 O O . GLN A 1 108 ? 9.199 -3.045 3.467 1.00 86.12 108 GLN A O 1
ATOM 855 N N . MET A 1 109 ? 7.198 -2.398 4.260 1.00 83.44 109 MET A N 1
ATOM 856 C CA . MET A 1 109 ? 6.545 -2.405 2.952 1.00 83.44 109 MET A CA 1
ATOM 857 C C . MET A 1 109 ? 7.102 -1.339 2.003 1.00 83.44 109 MET A C 1
ATOM 859 O O . MET A 1 109 ? 7.296 -1.619 0.819 1.00 83.44 109 MET A O 1
ATOM 863 N N . GLU A 1 110 ? 7.354 -0.129 2.493 1.00 85.38 110 GLU A N 1
ATOM 864 C CA . GLU A 1 110 ? 7.901 0.961 1.684 1.00 85.38 110 GLU A CA 1
ATOM 865 C C . GLU A 1 110 ? 9.340 0.682 1.257 1.00 85.38 110 GLU A C 1
ATOM 867 O O . GLU A 1 110 ? 9.660 0.778 0.070 1.00 85.38 110 GLU A O 1
ATOM 872 N N . THR A 1 111 ? 10.194 0.252 2.189 1.00 86.50 111 THR A N 1
ATOM 873 C CA . THR A 1 111 ? 11.581 -0.127 1.896 1.00 86.50 111 THR A CA 1
ATOM 874 C C . THR A 1 111 ? 11.633 -1.231 0.845 1.00 86.50 111 THR A C 1
ATOM 876 O O . THR A 1 111 ? 12.403 -1.149 -0.111 1.00 86.50 111 THR A O 1
ATOM 879 N N . ALA A 1 112 ? 10.761 -2.229 0.957 1.00 82.38 112 ALA A N 1
ATOM 880 C CA . ALA A 1 112 ? 10.643 -3.292 -0.027 1.00 82.38 112 ALA A CA 1
ATOM 881 C C . ALA A 1 112 ? 10.190 -2.814 -1.411 1.00 82.38 112 ALA A C 1
ATOM 883 O O . ALA A 1 112 ? 10.728 -3.244 -2.436 1.00 82.38 112 ALA A O 1
ATOM 884 N N . ALA A 1 113 ? 9.203 -1.917 -1.456 1.00 81.75 113 ALA A N 1
ATOM 885 C CA . ALA A 1 113 ? 8.729 -1.337 -2.704 1.00 81.75 113 ALA A CA 1
ATOM 886 C C . ALA A 1 113 ? 9.841 -0.536 -3.398 1.00 81.75 113 ALA A C 1
ATOM 888 O O . ALA A 1 113 ? 10.055 -0.698 -4.602 1.00 81.75 113 ALA A O 1
ATOM 889 N N . LEU A 1 114 ? 10.591 0.268 -2.638 1.00 85.19 114 LEU A N 1
ATOM 890 C CA . LEU A 1 114 ? 11.735 1.030 -3.139 1.00 85.19 114 LEU A CA 1
ATOM 891 C C . LEU A 1 114 ? 12.870 0.117 -3.610 1.00 85.19 114 LEU A C 1
ATOM 893 O O . LEU A 1 114 ? 13.402 0.330 -4.700 1.00 85.19 114 LEU A O 1
ATOM 897 N N . ALA A 1 115 ? 13.190 -0.940 -2.860 1.00 84.06 115 ALA A N 1
ATOM 898 C CA . ALA A 1 115 ? 14.183 -1.934 -3.263 1.00 84.06 115 ALA A CA 1
ATOM 899 C C . ALA A 1 115 ? 13.806 -2.596 -4.599 1.00 84.06 115 ALA A C 1
ATOM 901 O O . ALA A 1 115 ? 14.651 -2.767 -5.479 1.00 84.06 115 ALA A O 1
ATOM 902 N N . ARG A 1 116 ? 12.517 -2.897 -4.804 1.00 79.25 116 ARG A N 1
ATOM 903 C CA . ARG A 1 116 ? 12.019 -3.443 -6.072 1.00 79.25 116 ARG A CA 1
ATOM 904 C C . ARG A 1 116 ? 12.117 -2.441 -7.219 1.00 79.25 116 ARG A C 1
ATOM 906 O O . ARG A 1 116 ? 12.555 -2.818 -8.302 1.00 79.25 116 ARG A O 1
ATOM 913 N N . ILE A 1 117 ? 11.717 -1.188 -6.999 1.00 83.00 117 ILE A N 1
ATOM 914 C CA . ILE A 1 117 ? 11.848 -0.117 -8.000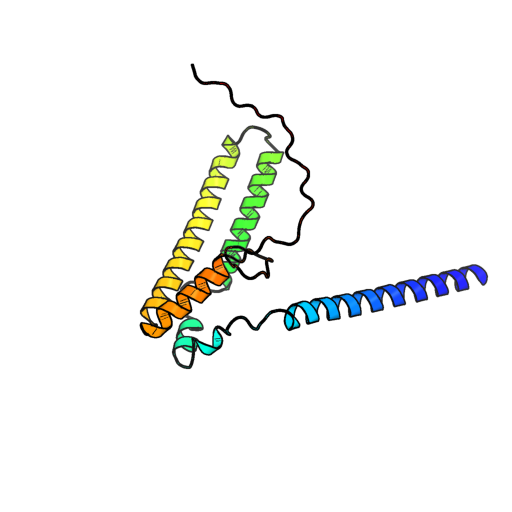 1.00 83.00 117 ILE A CA 1
ATOM 915 C C . ILE A 1 117 ? 13.318 0.029 -8.402 1.00 83.00 117 ILE A C 1
ATOM 917 O O . ILE A 1 117 ? 13.616 0.017 -9.592 1.00 83.00 117 ILE A O 1
ATOM 921 N N . SER A 1 118 ? 14.227 0.077 -7.424 1.00 84.38 118 SER A N 1
ATOM 922 C CA . SER A 1 118 ? 15.673 0.148 -7.649 1.00 84.38 118 SER A CA 1
ATOM 923 C C . SER A 1 118 ? 16.186 -1.031 -8.485 1.00 84.38 118 SER A C 1
ATOM 925 O O . SER A 1 118 ? 16.823 -0.824 -9.519 1.00 84.38 118 SER A O 1
ATOM 927 N N . LYS A 1 119 ? 15.812 -2.267 -8.122 1.00 82.44 119 LYS A N 1
ATOM 928 C CA . LYS A 1 119 ? 16.180 -3.482 -8.869 1.00 82.44 119 LYS A CA 1
ATOM 929 C C . LYS A 1 119 ? 15.685 -3.445 -10.320 1.00 82.44 119 LYS A C 1
ATOM 931 O O . LYS A 1 119 ? 16.434 -3.798 -11.225 1.00 82.44 119 LYS A O 1
ATOM 936 N N . ILE A 1 120 ? 14.453 -2.986 -10.553 1.00 80.31 120 ILE A N 1
ATOM 937 C CA . ILE A 1 120 ? 13.893 -2.848 -11.907 1.00 80.31 120 ILE A CA 1
ATOM 938 C C . ILE A 1 120 ? 14.649 -1.775 -12.702 1.00 80.31 120 ILE A C 1
ATOM 940 O O . ILE A 1 120 ? 14.984 -2.001 -13.860 1.00 80.31 120 ILE A O 1
ATOM 944 N N . MET A 1 121 ? 14.955 -0.623 -12.096 1.00 80.62 121 MET A N 1
ATOM 945 C CA . MET A 1 121 ? 15.722 0.433 -12.769 1.00 80.62 121 MET A CA 1
ATOM 946 C C . MET A 1 121 ? 17.122 -0.028 -13.174 1.00 80.62 121 MET A C 1
ATOM 948 O O . MET A 1 121 ? 17.577 0.328 -14.260 1.00 80.62 121 MET A O 1
ATOM 952 N N . ALA A 1 122 ? 17.786 -0.831 -12.338 1.00 83.62 122 ALA A N 1
ATOM 953 C CA . ALA A 1 122 ? 19.109 -1.375 -12.637 1.00 83.62 122 ALA A CA 1
ATOM 954 C C . ALA A 1 122 ? 19.104 -2.285 -13.879 1.00 83.62 122 ALA A C 1
ATOM 956 O O . ALA A 1 122 ? 20.070 -2.296 -14.633 1.00 83.62 122 ALA A O 1
ATOM 957 N N . GLN A 1 123 ? 18.000 -3.000 -14.118 1.00 79.94 123 GLN A N 1
ATOM 958 C CA . GLN A 1 123 ? 17.827 -3.902 -15.263 1.00 79.94 123 GLN A CA 1
ATOM 959 C C . GLN A 1 123 ? 17.370 -3.192 -16.547 1.00 79.94 123 GLN A C 1
ATOM 961 O O . GLN A 1 123 ? 17.370 -3.795 -17.617 1.00 79.94 123 GLN A O 1
ATOM 966 N N . LEU A 1 124 ? 16.948 -1.928 -16.459 1.00 78.44 124 LEU A N 1
ATOM 967 C CA . LEU A 1 124 ? 16.442 -1.175 -17.603 1.00 78.44 124 LEU A CA 1
ATOM 968 C C . LEU A 1 124 ? 17.561 -0.387 -18.308 1.00 78.44 124 LEU A C 1
ATOM 970 O O . LEU A 1 124 ? 18.388 0.231 -17.624 1.00 78.44 124 LEU A O 1
ATOM 974 N N . PRO A 1 125 ? 17.532 -0.315 -19.656 1.00 81.81 125 PRO A N 1
ATOM 975 C CA . PRO A 1 125 ? 18.329 0.639 -20.425 1.00 81.81 125 PRO A CA 1
ATOM 976 C C . PRO A 1 125 ? 18.023 2.079 -20.006 1.00 81.81 125 PRO A C 1
ATOM 978 O O . PRO A 1 125 ? 16.888 2.388 -19.631 1.00 81.81 125 PRO A O 1
ATOM 981 N N . GLU A 1 126 ? 19.012 2.968 -20.104 1.00 82.88 126 GLU A N 1
ATOM 982 C CA . GLU A 1 126 ? 18.922 4.351 -19.618 1.00 82.88 126 GLU A CA 1
ATOM 983 C C . GLU A 1 126 ? 17.728 5.121 -20.207 1.00 82.88 126 GLU A C 1
ATOM 985 O O . GLU A 1 126 ? 16.976 5.757 -19.465 1.00 82.88 126 GLU A O 1
ATOM 990 N N . GLU A 1 127 ? 17.455 4.934 -21.501 1.00 81.25 127 GLU A N 1
ATOM 991 C CA . GLU A 1 127 ? 16.302 5.517 -22.202 1.00 81.25 127 GLU A CA 1
ATOM 992 C C . GLU A 1 127 ? 14.950 5.123 -21.575 1.00 81.25 127 GLU A C 1
ATOM 994 O O . GLU A 1 127 ? 14.027 5.935 -21.472 1.00 81.25 127 GLU A O 1
ATOM 999 N N . LYS A 1 128 ? 14.821 3.881 -21.088 1.00 79.69 128 LYS A N 1
ATOM 1000 C CA . LYS A 1 128 ? 13.572 3.362 -20.506 1.00 79.69 128 LYS A CA 1
ATOM 1001 C C . LYS A 1 128 ? 13.420 3.673 -19.017 1.00 79.69 128 LYS A C 1
ATOM 1003 O O . LYS A 1 128 ? 12.303 3.608 -18.498 1.00 79.69 128 LYS A O 1
ATOM 1008 N N . ARG A 1 129 ? 14.497 4.056 -18.318 1.00 83.12 129 ARG A N 1
ATOM 1009 C CA . ARG A 1 129 ? 14.443 4.434 -16.891 1.00 83.12 129 ARG A CA 1
ATOM 1010 C C . ARG A 1 129 ? 13.578 5.670 -16.667 1.00 83.12 129 ARG A C 1
ATOM 1012 O O . ARG A 1 129 ? 12.754 5.675 -15.754 1.00 83.12 129 ARG A O 1
ATOM 1019 N N . GLN A 1 130 ? 13.709 6.690 -17.517 1.00 80.62 130 GLN A N 1
ATOM 1020 C CA . GLN A 1 130 ? 12.921 7.923 -17.391 1.00 80.62 130 GLN A CA 1
ATOM 1021 C C . GLN A 1 130 ? 11.424 7.669 -17.598 1.00 80.62 130 GLN A C 1
ATOM 1023 O O . GLN A 1 130 ? 10.589 8.147 -16.828 1.00 80.62 130 GLN A O 1
ATOM 1028 N N . GLN A 1 131 ? 11.084 6.848 -18.591 1.00 79.56 131 GLN A N 1
ATOM 1029 C CA . GLN A 1 131 ? 9.700 6.477 -18.869 1.00 79.56 131 GLN A CA 1
ATOM 1030 C C . GLN A 1 131 ? 9.111 5.607 -17.740 1.00 79.56 131 GLN A C 1
ATOM 1032 O O . GLN A 1 131 ? 7.969 5.814 -17.325 1.00 79.56 131 GLN A O 1
ATOM 1037 N N . PHE A 1 132 ? 9.899 4.688 -17.169 1.00 81.06 132 PHE A N 1
ATOM 1038 C CA . PHE A 1 132 ? 9.496 3.919 -15.990 1.00 81.06 132 PHE A CA 1
ATOM 1039 C C . PHE A 1 132 ? 9.231 4.818 -14.773 1.00 81.06 132 PHE A C 1
ATOM 1041 O O . PHE A 1 132 ? 8.194 4.681 -14.121 1.00 81.06 132 PHE A O 1
ATOM 1048 N N . LEU A 1 133 ? 10.111 5.785 -14.499 1.00 82.62 133 LEU A N 1
ATOM 1049 C CA . LEU A 1 133 ? 9.924 6.753 -13.416 1.00 82.62 133 LEU A CA 1
ATOM 1050 C C . LEU A 1 133 ? 8.661 7.598 -13.600 1.00 82.62 133 LEU A C 1
ATOM 1052 O O . LEU A 1 133 ? 7.946 7.834 -12.626 1.00 82.62 133 LEU A O 1
ATOM 1056 N N . ALA A 1 134 ? 8.349 8.018 -14.829 1.00 77.69 134 ALA A N 1
ATOM 1057 C CA . ALA A 1 134 ? 7.112 8.739 -15.121 1.00 77.69 134 ALA A CA 1
ATOM 1058 C C . ALA A 1 134 ? 5.869 7.903 -14.765 1.00 77.69 134 ALA A C 1
ATOM 1060 O O . ALA A 1 134 ? 4.936 8.412 -14.144 1.00 77.69 134 ALA A O 1
ATOM 1061 N N . ILE A 1 135 ? 5.874 6.598 -15.064 1.00 78.44 135 ILE A N 1
ATOM 1062 C CA . ILE A 1 135 ? 4.787 5.690 -14.665 1.00 78.44 135 ILE A CA 1
ATOM 1063 C C . ILE A 1 135 ? 4.688 5.552 -13.149 1.00 78.44 135 ILE A C 1
ATOM 1065 O O . ILE A 1 135 ? 3.582 5.612 -12.606 1.00 78.44 135 ILE A O 1
ATOM 1069 N N . VAL A 1 136 ? 5.815 5.353 -12.461 1.00 80.31 136 VAL A N 1
ATOM 1070 C CA . VAL A 1 136 ? 5.827 5.206 -10.999 1.00 80.31 136 VAL A CA 1
ATOM 1071 C C . VAL A 1 136 ? 5.272 6.468 -10.334 1.00 80.31 136 VAL A C 1
ATOM 1073 O O . VAL A 1 136 ? 4.385 6.356 -9.491 1.00 80.31 136 VAL A O 1
ATOM 1076 N N . LYS A 1 137 ? 5.699 7.661 -10.771 1.00 77.94 137 LYS A N 1
ATOM 1077 C CA . LYS A 1 137 ? 5.190 8.951 -10.273 1.00 77.94 137 LYS A CA 1
ATOM 1078 C C . LYS A 1 137 ? 3.689 9.114 -10.523 1.00 77.94 137 LYS A C 1
ATOM 1080 O O . LYS A 1 137 ? 2.939 9.392 -9.591 1.00 77.94 137 LYS A O 1
ATOM 1085 N N . ASN A 1 138 ? 3.231 8.846 -11.746 1.00 71.31 138 ASN A N 1
ATOM 1086 C CA . ASN A 1 138 ? 1.815 8.954 -12.107 1.00 71.31 138 ASN A CA 1
ATOM 1087 C C . ASN A 1 138 ? 0.918 7.992 -11.313 1.00 71.31 138 ASN A C 1
ATOM 1089 O O . ASN A 1 138 ? -0.247 8.300 -11.063 1.00 71.31 138 ASN A O 1
ATOM 1093 N N . ARG A 1 139 ? 1.440 6.823 -10.919 1.00 66.38 139 ARG A N 1
ATOM 1094 C CA . ARG A 1 139 ? 0.717 5.858 -10.079 1.00 66.38 139 ARG A CA 1
ATOM 1095 C C . ARG A 1 139 ? 0.764 6.210 -8.599 1.00 66.38 139 ARG A C 1
ATOM 1097 O O . ARG A 1 139 ? -0.253 6.051 -7.938 1.00 66.38 139 ARG A O 1
ATOM 1104 N N . ALA A 1 140 ? 1.896 6.691 -8.089 1.00 64.94 140 ALA A N 1
ATOM 1105 C CA . ALA A 1 140 ? 2.038 7.091 -6.689 1.00 64.94 140 ALA A CA 1
ATOM 1106 C C . ALA A 1 140 ? 1.055 8.208 -6.305 1.00 64.94 140 ALA A C 1
ATOM 1108 O O . ALA A 1 140 ? 0.514 8.207 -5.205 1.00 64.94 140 ALA A O 1
ATOM 1109 N N . CYS A 1 141 ? 0.761 9.120 -7.232 1.00 61.47 141 CYS A N 1
ATOM 1110 C CA . CYS A 1 141 ? -0.200 10.193 -7.002 1.00 61.47 141 CYS A CA 1
ATOM 1111 C C . CYS A 1 141 ? -1.679 9.739 -7.045 1.00 61.47 141 CYS A C 1
ATOM 1113 O O . CYS A 1 141 ? -2.556 10.494 -6.625 1.00 61.47 141 CYS A O 1
ATOM 1115 N N . ARG A 1 142 ? -1.987 8.518 -7.512 1.00 59.72 142 ARG A N 1
ATOM 1116 C CA . ARG A 1 142 ? -3.351 7.962 -7.497 1.00 59.72 142 ARG A CA 1
ATOM 1117 C C . ARG A 1 142 ? -3.538 7.088 -6.261 1.00 59.72 142 ARG A C 1
ATOM 1119 O O . ARG A 1 142 ? -3.142 5.924 -6.241 1.00 59.72 142 ARG A O 1
ATOM 1126 N N . GLY A 1 143 ? -4.164 7.651 -5.228 1.00 48.53 143 GLY A N 1
ATOM 1127 C CA . GLY A 1 143 ? -4.589 6.886 -4.055 1.00 48.53 143 GLY A CA 1
ATOM 1128 C C . GLY A 1 143 ? -5.555 5.741 -4.416 1.00 48.53 143 GLY A C 1
ATOM 1129 O O . GLY A 1 143 ? -6.114 5.723 -5.520 1.00 48.53 143 GLY A O 1
ATOM 1130 N N . PRO A 1 144 ? -5.791 4.781 -3.499 1.00 42.09 144 PRO A N 1
ATOM 1131 C CA . PRO A 1 144 ? -6.740 3.693 -3.723 1.00 42.09 144 PRO A CA 1
ATOM 1132 C C . PRO A 1 144 ? -8.120 4.260 -4.095 1.00 42.09 144 PRO A C 1
ATOM 1134 O O . PRO A 1 144 ? -8.732 4.968 -3.303 1.00 42.09 144 PRO A O 1
ATOM 1137 N N . GLY A 1 145 ? -8.595 3.982 -5.313 1.00 44.47 145 GLY A N 1
ATOM 1138 C CA . GLY A 1 145 ? -9.914 4.419 -5.794 1.00 44.47 145 GLY A CA 1
ATOM 1139 C C . GLY A 1 145 ? -9.972 5.774 -6.516 1.00 44.47 145 GLY A C 1
ATOM 1140 O O . GLY A 1 145 ? -11.033 6.130 -7.019 1.00 44.47 145 GLY A O 1
ATOM 1141 N N . MET A 1 146 ? -8.864 6.514 -6.643 1.00 43.00 146 MET A N 1
ATOM 1142 C CA . MET A 1 146 ? -8.836 7.808 -7.343 1.00 43.00 146 MET A CA 1
ATOM 1143 C C . MET A 1 146 ? -8.348 7.640 -8.793 1.00 43.00 146 MET A C 1
ATOM 1145 O O . MET A 1 146 ? -7.150 7.583 -9.070 1.00 43.00 146 MET A O 1
ATOM 1149 N N . MET A 1 147 ? -9.281 7.559 -9.746 1.00 45.38 147 MET A N 1
ATOM 1150 C CA . MET A 1 147 ? -8.992 7.516 -11.190 1.00 45.38 147 MET A CA 1
ATOM 1151 C C . MET A 1 147 ? -9.046 8.923 -11.807 1.00 45.38 147 MET A C 1
ATOM 1153 O O . MET A 1 147 ? -9.921 9.230 -12.609 1.00 45.38 147 MET A O 1
ATOM 1157 N N . GLY A 1 148 ? -8.103 9.789 -11.430 1.00 47.72 148 GLY A N 1
ATOM 1158 C CA . GLY A 1 148 ? -7.905 11.101 -12.058 1.00 47.72 148 GLY A CA 1
ATOM 1159 C C . GLY A 1 148 ? -6.459 11.283 -12.532 1.00 47.72 148 GLY A C 1
ATOM 1160 O O . GLY A 1 148 ? -5.550 10.732 -11.906 1.00 47.72 148 GLY A O 1
ATOM 1161 N N . PRO A 1 149 ? -6.200 11.999 -13.642 1.00 45.84 149 PRO A N 1
ATOM 1162 C CA . PRO A 1 149 ? -4.843 12.383 -14.009 1.00 45.84 149 PRO A CA 1
ATOM 1163 C C . PRO A 1 149 ? -4.257 13.302 -12.934 1.00 45.84 149 PRO A C 1
ATOM 1165 O O . PRO A 1 149 ? -4.896 14.257 -12.497 1.00 45.84 149 PRO A O 1
ATOM 1168 N N . CYS A 1 150 ? -3.032 13.004 -12.510 1.00 49.22 150 CYS A N 1
ATOM 1169 C CA . CYS A 1 150 ? -2.282 13.816 -11.561 1.00 49.22 150 CYS A CA 1
ATOM 1170 C C . CYS A 1 150 ? -1.598 14.952 -12.326 1.00 49.22 150 CYS A C 1
ATOM 1172 O O . CYS A 1 150 ? -0.380 14.987 -12.450 1.00 49.22 150 CYS A O 1
ATOM 1174 N N . GLU A 1 151 ? -2.400 15.835 -12.920 1.00 48.50 151 GLU A N 1
ATOM 1175 C CA . GLU A 1 151 ? -1.885 17.077 -13.489 1.00 48.50 151 GLU A CA 1
ATOM 1176 C C . GLU A 1 151 ? -1.753 18.127 -12.377 1.00 48.50 151 GLU A C 1
ATOM 1178 O O . GLU A 1 151 ? -2.716 18.355 -11.633 1.00 48.50 151 GLU A O 1
ATOM 1183 N N . PRO A 1 152 ? -0.605 18.817 -12.270 1.00 43.12 152 PRO A N 1
ATOM 1184 C CA . PRO A 1 152 ? -0.503 20.000 -11.438 1.00 43.12 152 PRO A CA 1
ATOM 1185 C C . PRO A 1 152 ? -1.352 21.103 -12.084 1.00 43.12 152 PRO A C 1
ATOM 1187 O O . PRO A 1 152 ? -0.950 21.706 -13.071 1.00 43.12 152 PRO A O 1
ATOM 1190 N N . GLY A 1 153 ? -2.556 21.344 -11.555 1.00 46.56 153 GLY A N 1
ATOM 1191 C CA . GLY A 1 153 ? -3.354 22.527 -11.906 1.00 46.56 153 GLY A CA 1
ATOM 1192 C C . GLY A 1 153 ? -4.818 22.303 -12.283 1.00 46.56 153 GLY A C 1
ATOM 1193 O O . GLY A 1 153 ? -5.563 23.281 -12.378 1.00 46.56 153 GLY A O 1
ATOM 1194 N N . ARG A 1 154 ? -5.306 21.064 -12.437 1.00 42.22 154 ARG A N 1
ATOM 1195 C CA . ARG A 1 154 ? -6.750 20.855 -12.643 1.00 42.22 154 ARG A CA 1
ATOM 1196 C C . ARG A 1 154 ? -7.493 20.881 -11.312 1.00 42.22 154 ARG A C 1
ATOM 1198 O O . ARG A 1 154 ? -7.545 19.893 -10.586 1.00 42.22 154 ARG A O 1
ATOM 1205 N N . LYS A 1 155 ? -8.102 22.038 -11.016 1.00 43.84 155 LYS A N 1
ATOM 1206 C CA . LYS A 1 155 ? -9.198 22.177 -10.046 1.00 43.84 155 LYS A CA 1
ATOM 1207 C C . LYS A 1 155 ? -10.173 21.015 -10.257 1.00 43.84 155 LYS A C 1
ATOM 1209 O O . LYS A 1 155 ? -10.813 20.940 -11.305 1.00 43.84 155 LYS A O 1
ATOM 1214 N N . GLY A 1 156 ? -10.269 20.125 -9.270 1.00 41.72 156 GLY A N 1
ATOM 1215 C CA . GLY A 1 156 ? -11.322 19.115 -9.222 1.00 41.72 156 GLY A CA 1
ATOM 1216 C C . GLY A 1 156 ? -12.708 19.764 -9.352 1.00 41.72 156 GLY A C 1
ATOM 1217 O O . GLY A 1 156 ? -12.840 20.983 -9.170 1.00 41.72 156 GLY A O 1
ATOM 1218 N N . PRO A 1 157 ? -13.748 18.982 -9.687 1.00 41.62 157 PRO A N 1
ATOM 1219 C CA . PRO A 1 157 ? -15.100 19.509 -9.811 1.00 41.62 157 PRO A CA 1
ATOM 1220 C C . PRO A 1 157 ? -15.443 20.245 -8.518 1.00 41.62 157 PRO A C 1
ATOM 1222 O O . PRO A 1 157 ? -15.205 19.717 -7.434 1.00 41.62 157 PRO A O 1
ATOM 1225 N N . LYS A 1 158 ? -15.918 21.490 -8.653 1.00 44.16 158 LYS A N 1
ATOM 1226 C CA . LYS A 1 158 ? -16.284 22.397 -7.559 1.00 44.16 158 LYS A CA 1
ATOM 1227 C C . LYS A 1 158 ? -17.198 21.679 -6.556 1.00 44.16 158 LYS A C 1
ATOM 1229 O O . LYS A 1 158 ? -18.419 21.765 -6.650 1.00 44.16 158 LYS A O 1
ATOM 1234 N N . GLY A 1 159 ? -16.604 21.015 -5.567 1.00 40.31 159 GLY A N 1
ATOM 1235 C CA . GLY A 1 159 ? -17.239 20.798 -4.282 1.00 40.31 159 GLY A CA 1
ATOM 1236 C C . GLY A 1 159 ? -17.604 22.178 -3.761 1.00 40.31 159 GLY A C 1
ATOM 1237 O O . GLY A 1 159 ? -16.787 23.102 -3.825 1.00 40.31 159 GLY A O 1
ATOM 1238 N N . ARG A 1 160 ? -18.865 22.346 -3.368 1.00 37.84 160 ARG A N 1
ATOM 1239 C CA . ARG A 1 160 ? -19.393 23.590 -2.814 1.00 37.84 160 ARG A CA 1
ATOM 1240 C C . ARG A 1 160 ? -18.418 24.083 -1.746 1.00 37.84 160 ARG A C 1
ATOM 1242 O O . ARG A 1 160 ? -18.286 23.459 -0.699 1.00 37.84 160 ARG A O 1
ATOM 1249 N N . ARG A 1 161 ? -17.718 25.183 -2.032 1.00 37.66 161 ARG A N 1
ATOM 1250 C CA . ARG A 1 161 ? -17.057 25.974 -0.999 1.00 37.66 161 ARG A CA 1
ATOM 1251 C C . ARG A 1 161 ? -18.173 26.437 -0.066 1.00 37.66 161 ARG A C 1
ATOM 1253 O O . ARG A 1 161 ? -18.920 27.337 -0.438 1.00 37.66 161 ARG A O 1
ATOM 1260 N N . MET A 1 162 ? -18.310 25.812 1.104 1.00 39.78 162 MET A N 1
ATOM 1261 C CA . MET A 1 162 ? -18.712 26.600 2.263 1.00 39.78 162 MET A CA 1
ATOM 1262 C C . MET A 1 162 ? -17.648 27.686 2.415 1.00 39.78 162 MET A C 1
ATOM 1264 O O . MET A 1 162 ? -16.453 27.416 2.259 1.00 39.78 162 MET A O 1
ATOM 1268 N N . GLY A 1 163 ? -18.110 28.927 2.536 1.00 37.81 163 GLY A N 1
ATOM 1269 C CA . GLY A 1 163 ? -17.253 30.096 2.650 1.00 37.81 163 GLY A CA 1
ATOM 1270 C C . GLY A 1 163 ? -16.297 29.992 3.841 1.00 37.81 163 GLY A C 1
ATOM 1271 O O . GLY A 1 163 ? -16.477 29.142 4.709 1.00 37.81 163 GLY A O 1
ATOM 1272 N N . PRO A 1 164 ? -15.258 30.835 3.876 1.00 41.94 164 PRO A N 1
ATOM 1273 C CA . PRO A 1 164 ? -14.418 30.949 5.056 1.00 41.94 164 PRO A CA 1
ATOM 1274 C C . PRO A 1 164 ? -15.265 31.467 6.223 1.00 41.94 164 PRO A C 1
ATOM 1276 O O . PRO A 1 164 ? -15.783 32.581 6.152 1.00 41.94 164 PRO A O 1
ATOM 1279 N N . ASP A 1 165 ? -15.387 30.671 7.283 1.00 43.44 165 ASP A N 1
ATOM 1280 C CA . ASP A 1 165 ? -15.772 31.176 8.598 1.00 43.44 165 ASP A CA 1
ATOM 1281 C C . ASP A 1 165 ? -14.717 32.208 9.040 1.00 43.44 165 ASP A C 1
ATOM 1283 O O . ASP A 1 165 ? -13.530 31.873 9.137 1.00 43.44 165 ASP A O 1
ATOM 1287 N N . PRO A 1 166 ? -15.088 33.475 9.295 1.00 45.28 166 PRO A N 1
ATOM 1288 C CA . PRO A 1 166 ? -14.160 34.493 9.760 1.00 45.28 166 PRO A CA 1
ATOM 1289 C C . PRO A 1 166 ? -14.005 34.382 11.280 1.00 45.28 166 PRO A C 1
ATOM 1291 O O . PRO A 1 166 ? -14.451 35.249 12.021 1.00 45.28 166 PRO A O 1
ATOM 1294 N N . LEU A 1 167 ? -13.403 33.297 11.767 1.00 47.50 167 LEU A N 1
ATOM 1295 C CA . LEU A 1 167 ? -13.195 33.083 13.204 1.00 47.50 167 LEU A CA 1
ATOM 1296 C C . LEU A 1 167 ? -11.836 32.437 13.487 1.00 47.50 167 LEU A C 1
ATOM 1298 O O . LEU A 1 167 ? -11.730 31.472 14.228 1.00 47.50 167 LEU A O 1
ATOM 1302 N N . PHE A 1 168 ? -10.768 32.989 12.911 1.00 43.03 168 PHE A N 1
ATOM 1303 C CA . PHE A 1 168 ? -9.430 32.835 13.485 1.00 43.03 168 PHE A CA 1
ATOM 1304 C C . PHE A 1 168 ? -8.568 34.050 13.128 1.00 43.03 168 PHE A C 1
ATOM 1306 O O . PHE A 1 168 ? -7.967 34.133 12.058 1.00 43.03 168 PHE A O 1
ATOM 1313 N N . LYS A 1 169 ? -8.551 35.036 14.028 1.00 48.97 169 LYS A N 1
ATOM 1314 C CA . LYS A 1 169 ? -7.578 36.131 14.023 1.00 48.97 169 LYS A CA 1
ATOM 1315 C C . LYS A 1 169 ? -6.425 35.683 14.932 1.00 48.97 169 LYS A C 1
ATOM 1317 O O . LYS A 1 169 ? -6.680 35.484 16.119 1.00 48.97 169 LYS A O 1
ATOM 1322 N N . PRO A 1 170 ? -5.202 35.457 14.425 1.00 48.44 170 PRO A N 1
ATOM 1323 C CA . PRO A 1 170 ? -4.074 35.138 15.293 1.00 48.44 170 PRO A CA 1
ATOM 1324 C C . PRO A 1 170 ? -3.737 36.353 16.178 1.00 48.44 170 PRO A C 1
ATOM 1326 O O . PRO A 1 170 ? -3.891 37.492 15.720 1.00 48.44 170 PRO A O 1
ATOM 1329 N N . PRO A 1 171 ? -3.315 36.143 17.438 1.00 45.97 171 PRO A N 1
ATOM 1330 C CA . PRO A 1 171 ? -2.913 37.233 18.316 1.00 45.97 171 PRO A CA 1
ATOM 1331 C C . PRO A 1 171 ? -1.658 37.923 17.774 1.00 45.97 171 PRO A C 1
ATOM 1333 O O . PRO A 1 171 ? -0.750 37.274 17.251 1.00 45.97 171 PRO A O 1
ATOM 1336 N N . ALA A 1 172 ? -1.646 39.251 17.885 1.00 53.22 172 ALA A N 1
ATOM 1337 C CA . ALA A 1 172 ? -0.482 40.071 17.597 1.00 53.22 172 ALA A CA 1
ATOM 1338 C C . ALA A 1 172 ? 0.657 39.672 18.543 1.00 53.22 172 ALA A C 1
ATOM 1340 O O . ALA A 1 172 ? 0.435 39.508 19.741 1.00 53.22 172 ALA A O 1
ATOM 1341 N N . GLN A 1 173 ? 1.847 39.479 17.983 1.00 49.56 173 GLN A N 1
ATOM 1342 C CA . GLN A 1 173 ? 3.071 39.366 18.763 1.00 49.56 173 GLN A CA 1
ATOM 1343 C C . GLN A 1 173 ? 3.462 40.782 19.202 1.00 49.56 173 GLN A C 1
ATOM 1345 O O . GLN A 1 173 ? 3.634 41.649 18.343 1.00 49.56 173 GLN A O 1
ATOM 1350 N N . GLU A 1 174 ? 3.525 41.006 20.515 1.00 47.12 174 GLU A N 1
ATOM 1351 C CA . GLU A 1 174 ? 4.329 42.074 21.129 1.00 47.12 174 GLU A CA 1
ATOM 1352 C C . GLU A 1 174 ? 5.778 41.605 21.287 1.00 47.12 174 GLU A C 1
ATOM 1354 O O . GLU A 1 174 ? 5.975 40.401 21.587 1.00 47.12 174 GLU A O 1
#

InterPro domains:
  IPR025961 Heavy-metal resistance protein [PF13801] (13-131)